Protein AF-A0A5C8TQB3-F1 (afdb_monomer)

Radius of gyration: 16.44 Å; Cα contacts (8 Å, |Δi|>4): 108; chains: 1; bounding box: 39×35×40 Å

Sequence (129 aa):
MANVIEVQRDGRALHAIPRPARHQFRRRVAEARFGCDETRAAFAAVGVDDVLRHTLDLFDLVAAGLASLDEEDRAAAELTLFGQPLPIGPAALIQEVLARGRADNLDDRQMAGGIQVVLESHGYLPRAA

Mean predicted aligned error: 10.72 Å

Solvent-accessible surface area (backbone atoms only — not comparable to full-atom values): 7442 Å² total; per-residue (Å²): 137,88,81,81,77,80,72,82,79,71,55,53,67,63,72,71,50,58,69,68,33,45,53,38,33,54,49,41,48,51,41,32,65,76,64,37,61,72,47,40,49,51,36,41,74,28,74,42,82,72,68,84,54,58,70,47,62,48,47,53,47,42,54,57,26,44,72,70,44,56,75,67,63,27,47,54,44,27,35,70,44,24,71,39,76,68,70,82,47,71,67,47,48,39,50,51,43,50,55,50,28,57,76,70,69,52,52,74,68,57,39,52,51,49,34,49,53,53,32,30,76,71,68,77,35,82,73,86,127

Foldseek 3Di:
DDDPPPPPLVLCVLVVWDPQLSVQLVVLLVCVVVPPPLSCVLLVLLVHNDSVDDSSVSVSSSLNSLVPDDPVSSQVSSCSNRVGDTCPDLVSQLVVLVVVCVVVVHDPVVSVVSSVVSCCVVVVDPDDD

pLDDT: mean 81.09, std 15.85, range [25.61, 95.88]

Secondary structure (DSSP, 8-state):
----------S-HHHHS-HHHHHHHHHHHHHHHTT-HHHHHHHHHTT---TTS-HHHHHHHHHHHHTTS-HHHHHHHHHHHHSS----SHHHHHHHHHHHHHHTT--HHHHHHHHHHHHHHTTSSPPP-

Structure (mmCIF, N/CA/C/O backbone):
data_AF-A0A5C8TQB3-F1
#
_entry.id   AF-A0A5C8TQB3-F1
#
loop_
_atom_site.group_PDB
_atom_site.id
_atom_site.type_symbol
_atom_site.label_atom_id
_atom_site.label_alt_id
_atom_site.label_comp_id
_atom_site.label_asym_id
_atom_site.label_entity_id
_atom_site.label_seq_id
_atom_site.pdbx_PDB_ins_code
_atom_site.Cartn_x
_atom_site.Cartn_y
_atom_site.Cartn_z
_atom_site.occupancy
_atom_site.B_iso_or_equiv
_atom_site.auth_seq_id
_atom_site.auth_comp_id
_atom_site.auth_asym_id
_atom_site.auth_atom_id
_atom_site.pdbx_PDB_model_num
ATOM 1 N N . MET A 1 1 ? -15.973 -25.909 -0.063 1.00 39.34 1 MET A N 1
ATOM 2 C CA . MET A 1 1 ? -14.855 -25.850 0.905 1.00 39.34 1 MET A CA 1
ATOM 3 C C . MET A 1 1 ? -13.560 -25.748 0.115 1.00 39.34 1 MET A C 1
ATOM 5 O O . MET A 1 1 ? -13.475 -26.427 -0.896 1.00 39.34 1 MET A O 1
ATOM 9 N N . ALA A 1 2 ? -12.610 -24.944 0.606 1.00 33.41 2 ALA A N 1
ATOM 10 C CA . ALA A 1 2 ? -11.250 -24.710 0.093 1.00 33.41 2 ALA A CA 1
ATOM 11 C C . ALA A 1 2 ? -11.092 -23.703 -1.066 1.00 33.41 2 ALA A C 1
ATOM 13 O O . ALA A 1 2 ? -11.477 -23.969 -2.197 1.00 33.41 2 ALA A O 1
ATOM 14 N N . ASN A 1 3 ? -10.481 -22.550 -0.768 1.00 25.61 3 ASN A N 1
ATOM 15 C CA . ASN A 1 3 ? -9.074 -22.301 -1.107 1.00 25.61 3 ASN A CA 1
ATOM 16 C C . ASN A 1 3 ? -8.601 -21.078 -0.301 1.00 25.61 3 ASN A C 1
ATOM 18 O O . ASN A 1 3 ? -8.658 -19.941 -0.762 1.00 25.61 3 ASN A O 1
ATOM 22 N N . VAL A 1 4 ? -8.218 -21.296 0.960 1.00 32.91 4 VAL A N 1
ATOM 23 C CA . VAL A 1 4 ? -7.487 -20.266 1.704 1.00 32.91 4 VAL A CA 1
ATOM 24 C C . VAL A 1 4 ? -6.088 -20.303 1.118 1.00 32.91 4 VAL A C 1
ATOM 26 O O . VAL A 1 4 ? -5.323 -21.217 1.408 1.00 32.91 4 VAL A O 1
ATOM 29 N N . ILE A 1 5 ? -5.795 -19.364 0.220 1.00 35.06 5 ILE A N 1
ATOM 30 C CA . ILE A 1 5 ? -4.419 -19.055 -0.148 1.00 35.06 5 ILE A CA 1
ATOM 31 C C . ILE A 1 5 ? -3.758 -18.683 1.178 1.00 35.06 5 ILE A C 1
ATOM 33 O O . ILE A 1 5 ? -4.044 -17.624 1.739 1.00 35.06 5 ILE A O 1
ATOM 37 N N . GLU A 1 6 ? -2.960 -19.591 1.739 1.00 33.06 6 GLU A N 1
ATOM 38 C CA . GLU A 1 6 ? -2.028 -19.261 2.808 1.00 33.06 6 GLU A CA 1
ATOM 39 C C . GLU A 1 6 ? -1.027 -18.279 2.203 1.00 33.06 6 GLU A C 1
ATOM 41 O O . GLU A 1 6 ? 0.024 -18.650 1.688 1.00 33.06 6 GLU A O 1
ATOM 46 N N . VAL A 1 7 ? -1.409 -17.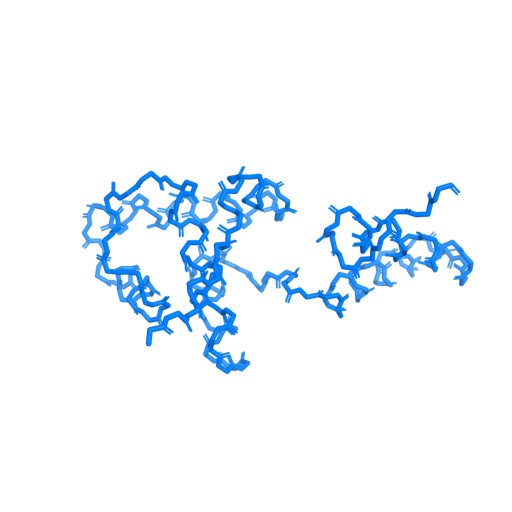000 2.191 1.00 44.06 7 VAL A N 1
ATOM 47 C CA . VAL A 1 7 ? -0.491 -15.895 1.958 1.00 44.06 7 VAL A CA 1
ATOM 48 C C . VAL A 1 7 ? 0.578 -16.069 3.024 1.00 44.06 7 VAL A C 1
ATOM 50 O O . VAL A 1 7 ? 0.281 -15.951 4.214 1.00 44.06 7 VAL A O 1
ATOM 53 N N . GLN A 1 8 ? 1.787 -16.441 2.609 1.00 41.09 8 GLN A N 1
ATOM 54 C CA . GLN A 1 8 ? 2.954 -16.520 3.478 1.00 41.09 8 GLN A CA 1
ATOM 55 C C . GLN A 1 8 ? 3.125 -15.157 4.162 1.00 41.09 8 GLN A C 1
ATOM 57 O O . GLN A 1 8 ? 3.645 -14.208 3.578 1.00 41.09 8 GLN A O 1
ATOM 62 N N . ARG A 1 9 ? 2.624 -15.052 5.398 1.00 47.38 9 ARG A N 1
ATOM 63 C CA . ARG A 1 9 ? 2.737 -13.882 6.275 1.00 47.38 9 ARG A CA 1
ATOM 64 C C . ARG A 1 9 ? 4.138 -13.838 6.854 1.00 47.38 9 ARG A C 1
ATOM 66 O O . ARG A 1 9 ? 4.359 -14.188 8.009 1.00 47.38 9 ARG A O 1
ATOM 73 N N . ASP A 1 10 ? 5.111 -13.512 6.017 1.00 52.66 10 ASP A N 1
ATOM 74 C CA . ASP A 1 10 ? 6.513 -13.574 6.427 1.00 52.66 10 ASP A CA 1
ATOM 75 C C . ASP A 1 10 ? 6.973 -12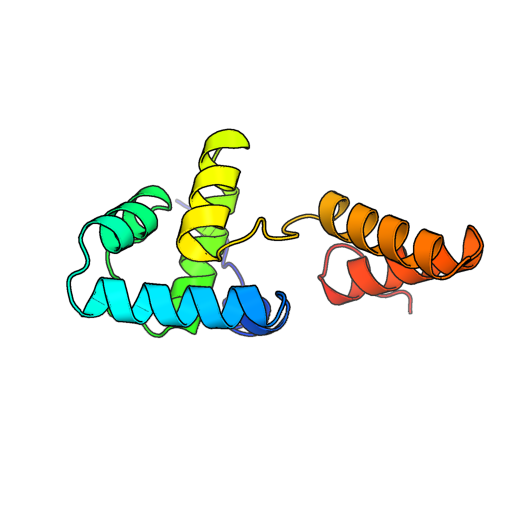.280 7.120 1.00 52.66 10 ASP A C 1
ATOM 77 O O . ASP A 1 10 ? 8.119 -12.190 7.560 1.00 52.66 10 ASP A O 1
ATOM 81 N N . GLY A 1 11 ? 6.129 -11.234 7.192 1.00 50.91 11 GLY A N 1
ATOM 82 C CA . GLY A 1 11 ? 6.432 -9.934 7.817 1.00 50.91 11 GLY A CA 1
ATOM 83 C C . GL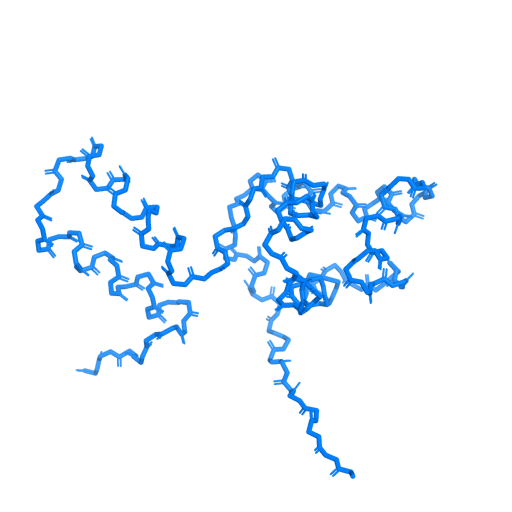Y A 1 11 ? 7.613 -9.162 7.194 1.00 50.91 11 GLY A C 1
ATOM 84 O O . GLY A 1 11 ? 7.835 -7.986 7.488 1.00 50.91 11 GLY A O 1
ATOM 85 N N . ARG A 1 12 ? 8.373 -9.798 6.295 1.00 62.56 12 ARG A N 1
ATOM 86 C CA . ARG A 1 12 ? 9.516 -9.249 5.557 1.00 62.56 12 ARG A CA 1
ATOM 87 C C . ARG A 1 12 ? 9.083 -8.350 4.408 1.00 62.56 12 ARG A C 1
ATOM 89 O O . ARG A 1 12 ? 9.856 -7.480 4.019 1.00 62.56 12 ARG A O 1
ATOM 96 N N . ALA A 1 13 ? 7.860 -8.503 3.905 1.00 70.94 13 ALA A N 1
ATOM 97 C CA . ALA A 1 13 ? 7.357 -7.719 2.782 1.00 70.94 13 ALA A CA 1
ATOM 98 C C . ALA A 1 13 ? 7.266 -6.219 3.120 1.00 70.94 13 ALA A C 1
ATOM 100 O O . ALA A 1 13 ? 7.659 -5.382 2.307 1.00 70.94 13 ALA A O 1
ATOM 101 N N . LEU A 1 14 ? 6.922 -5.863 4.368 1.00 76.56 14 LEU A N 1
ATOM 102 C CA . LEU A 1 14 ? 7.006 -4.469 4.819 1.00 76.56 14 LEU A CA 1
ATOM 103 C C . LEU A 1 14 ? 8.441 -3.941 4.737 1.00 76.56 14 LEU A C 1
ATOM 105 O O . LEU A 1 14 ? 8.643 -2.756 4.520 1.00 76.56 14 LEU A O 1
ATOM 109 N N . HIS A 1 15 ? 9.461 -4.779 4.918 1.00 77.31 15 HIS A N 1
ATOM 110 C CA . HIS A 1 15 ? 10.855 -4.355 4.814 1.00 77.31 15 HIS A CA 1
ATOM 111 C C . HIS A 1 15 ? 11.352 -4.235 3.369 1.00 77.31 15 HIS A C 1
ATOM 113 O O . HIS A 1 15 ? 12.361 -3.559 3.169 1.00 77.31 15 HIS A O 1
ATOM 119 N N . ALA A 1 16 ? 10.643 -4.807 2.394 1.00 72.69 16 ALA A N 1
ATOM 120 C CA . ALA A 1 16 ? 10.980 -4.718 0.976 1.00 72.69 16 ALA A CA 1
ATOM 121 C C . ALA A 1 16 ? 10.564 -3.379 0.339 1.00 72.69 16 ALA A C 1
ATOM 123 O O . ALA A 1 16 ? 11.191 -2.944 -0.620 1.00 72.69 16 ALA A O 1
ATOM 124 N N . ILE A 1 17 ? 9.561 -2.682 0.889 1.00 78.06 17 ILE A N 1
ATOM 125 C CA . ILE A 1 17 ? 9.116 -1.393 0.333 1.00 78.06 17 ILE A CA 1
ATOM 126 C C . ILE A 1 17 ? 10.041 -0.224 0.746 1.00 78.06 17 ILE A C 1
ATOM 128 O O . ILE A 1 17 ? 10.728 -0.296 1.781 1.00 78.06 17 ILE A O 1
ATOM 132 N N . PRO A 1 18 ? 10.029 0.902 0.000 1.00 79.81 18 PRO A N 1
ATOM 133 C CA . PRO A 1 18 ? 10.863 2.064 0.297 1.00 79.81 18 PRO A CA 1
ATOM 134 C C . PRO A 1 18 ? 10.700 2.590 1.729 1.00 79.81 18 PRO A C 1
ATOM 136 O O . PRO A 1 18 ? 9.607 2.635 2.296 1.00 79.81 18 PRO A O 1
ATOM 139 N N . ARG A 1 19 ? 11.804 3.055 2.331 1.00 80.62 19 ARG A N 1
ATOM 140 C CA . ARG A 1 19 ? 11.811 3.567 3.715 1.00 80.62 19 ARG A CA 1
ATOM 141 C C . ARG A 1 19 ? 10.761 4.664 3.983 1.00 80.62 19 ARG A C 1
ATOM 143 O O . ARG A 1 19 ? 10.153 4.573 5.053 1.00 80.62 19 ARG A O 1
ATOM 150 N N . PRO A 1 20 ? 10.523 5.643 3.084 1.00 82.81 20 PRO A N 1
ATOM 151 C CA . PRO A 1 20 ? 9.464 6.638 3.268 1.00 82.81 20 PRO A CA 1
ATOM 152 C C . PRO A 1 20 ? 8.078 5.999 3.408 1.00 82.81 20 PRO A C 1
ATOM 154 O O . PRO A 1 20 ? 7.383 6.286 4.382 1.00 82.81 20 PRO A O 1
ATOM 157 N N . ALA A 1 21 ? 7.739 5.043 2.536 1.00 86.88 21 ALA A N 1
ATOM 158 C CA . ALA A 1 21 ? 6.478 4.306 2.593 1.00 86.88 21 ALA A CA 1
ATOM 159 C C . ALA A 1 21 ? 6.312 3.516 3.897 1.00 86.88 21 ALA A C 1
ATOM 161 O O . ALA A 1 21 ? 5.256 3.562 4.523 1.00 86.88 21 ALA A O 1
ATOM 162 N N . ARG A 1 22 ? 7.374 2.855 4.381 1.00 89.06 22 ARG A N 1
ATOM 163 C CA . ARG A 1 22 ? 7.341 2.145 5.678 1.00 89.06 22 ARG A CA 1
ATOM 164 C C . ARG A 1 22 ? 7.045 3.080 6.843 1.00 89.06 22 ARG A C 1
ATOM 166 O O . ARG A 1 22 ? 6.288 2.731 7.746 1.00 89.06 22 ARG A O 1
ATOM 173 N N . HIS A 1 23 ? 7.699 4.240 6.861 1.00 91.75 23 HIS A N 1
ATOM 174 C CA . HIS A 1 23 ? 7.508 5.226 7.919 1.00 91.75 23 HIS A CA 1
ATOM 175 C C . HIS A 1 23 ? 6.085 5.785 7.888 1.00 91.75 23 HIS A C 1
ATOM 177 O O . HIS A 1 23 ? 5.432 5.859 8.928 1.00 91.75 23 HIS A O 1
ATOM 183 N N . GLN A 1 24 ? 5.597 6.115 6.694 1.00 94.44 24 GLN A N 1
ATOM 184 C CA . GLN A 1 24 ? 4.244 6.609 6.494 1.00 94.44 24 GLN A CA 1
ATOM 185 C C . GLN A 1 24 ? 3.200 5.580 6.935 1.00 94.44 24 GLN A C 1
ATOM 187 O O . GLN A 1 24 ? 2.339 5.914 7.744 1.00 94.44 24 GLN A O 1
ATOM 192 N N . PHE A 1 25 ? 3.346 4.320 6.522 1.00 94.12 25 PHE A N 1
ATOM 193 C CA . PHE A 1 25 ? 2.459 3.236 6.940 1.00 94.12 25 PHE A CA 1
ATOM 194 C C . PHE A 1 25 ? 2.407 3.090 8.464 1.00 94.12 25 PHE A C 1
ATOM 196 O O . PHE A 1 25 ? 1.334 3.057 9.060 1.00 94.12 25 PHE A O 1
ATOM 203 N N . ARG A 1 26 ? 3.568 3.085 9.135 1.00 94.56 26 ARG A N 1
ATOM 204 C CA . ARG A 1 26 ? 3.636 3.026 10.607 1.00 94.56 26 ARG A CA 1
ATOM 205 C C . ARG A 1 26 ? 2.943 4.215 11.271 1.00 94.56 26 ARG A C 1
ATOM 207 O O . ARG A 1 26 ? 2.293 4.031 12.299 1.00 94.56 26 ARG A O 1
ATOM 214 N N . ARG A 1 27 ? 3.066 5.411 10.688 1.00 95.88 27 ARG A N 1
ATOM 215 C CA . ARG A 1 27 ? 2.373 6.612 11.167 1.00 95.88 27 ARG A CA 1
ATOM 216 C C . ARG A 1 27 ? 0.858 6.471 11.017 1.00 95.88 27 ARG A C 1
ATOM 218 O O . ARG A 1 27 ? 0.151 6.692 11.993 1.00 95.88 27 ARG A O 1
ATOM 225 N N . ARG A 1 28 ? 0.375 6.011 9.858 1.00 95.44 28 ARG A N 1
ATOM 226 C CA . ARG A 1 28 ? -1.054 5.754 9.612 1.00 95.44 28 ARG A CA 1
ATOM 227 C C . ARG A 1 28 ? -1.625 4.693 10.551 1.00 95.44 28 ARG A C 1
ATOM 229 O O . ARG A 1 28 ? -2.699 4.881 11.108 1.00 95.44 28 ARG A O 1
ATOM 236 N N . VAL A 1 29 ? -0.889 3.617 10.824 1.00 95.06 29 VAL A N 1
ATOM 237 C CA . VAL A 1 29 ? -1.298 2.624 11.834 1.00 95.06 29 VAL A CA 1
ATOM 238 C C . VAL A 1 29 ? -1.471 3.275 13.212 1.00 95.06 29 VAL A C 1
ATOM 240 O O . VAL A 1 29 ? -2.459 3.011 13.895 1.00 95.06 29 VAL A O 1
ATOM 243 N N . ALA A 1 30 ? -0.542 4.141 13.631 1.00 94.94 30 ALA A N 1
ATOM 244 C CA . ALA A 1 30 ? -0.680 4.867 14.892 1.00 94.94 30 ALA A CA 1
ATOM 245 C C . ALA A 1 30 ? -1.909 5.795 14.877 1.00 94.94 30 ALA A C 1
ATOM 247 O O . ALA A 1 30 ? -2.733 5.718 15.784 1.00 94.94 30 ALA A O 1
ATOM 248 N N . GLU A 1 31 ? -2.075 6.609 13.832 1.00 94.56 31 GLU A N 1
ATOM 249 C CA . GLU A 1 31 ? -3.219 7.517 13.657 1.00 94.56 31 GLU A CA 1
ATOM 250 C C . GLU A 1 31 ? -4.563 6.768 13.710 1.00 94.56 31 GLU A C 1
ATOM 252 O O . GLU A 1 31 ? -5.468 7.175 14.439 1.00 94.56 31 GLU A O 1
ATOM 257 N N . ALA A 1 32 ? -4.687 5.628 13.021 1.00 93.25 32 ALA A N 1
ATOM 258 C CA . ALA A 1 32 ? -5.891 4.799 13.056 1.00 93.25 32 ALA A CA 1
ATOM 259 C C . ALA A 1 32 ? -6.188 4.273 14.469 1.00 93.25 32 ALA A C 1
ATOM 261 O O . ALA A 1 32 ? -7.328 4.335 14.940 1.00 93.25 32 ALA A O 1
ATOM 262 N N . ARG A 1 33 ? -5.167 3.800 15.192 1.00 94.31 33 ARG A N 1
ATOM 263 C CA . ARG A 1 33 ? -5.325 3.325 16.577 1.00 94.31 33 ARG A CA 1
ATOM 264 C C . ARG A 1 33 ? -5.751 4.442 17.526 1.00 94.31 33 ARG A C 1
ATOM 266 O O . ARG A 1 33 ? -6.609 4.206 18.370 1.00 94.31 33 ARG A O 1
ATOM 273 N N . PHE A 1 34 ? -5.229 5.653 17.335 1.00 93.06 34 PHE A N 1
ATOM 274 C CA . PHE A 1 34 ? -5.611 6.842 18.103 1.00 93.06 34 PHE A CA 1
ATOM 275 C C . PHE A 1 34 ? -6.922 7.502 17.642 1.00 93.06 34 PHE A C 1
ATOM 277 O O . PHE A 1 34 ? -7.301 8.530 18.194 1.00 93.06 34 PHE A O 1
ATOM 284 N N . GLY A 1 35 ? -7.647 6.900 16.693 1.00 88.31 35 GLY A N 1
ATOM 285 C CA . GLY A 1 35 ? -9.007 7.320 16.342 1.00 88.31 35 GLY A CA 1
ATOM 286 C C . GLY A 1 35 ? -9.100 8.342 15.211 1.00 88.31 35 GLY A C 1
ATOM 287 O O . GLY A 1 35 ? -10.098 9.042 15.124 1.00 88.31 35 GLY A O 1
ATOM 288 N N . CYS A 1 36 ? -8.095 8.450 14.339 1.00 92.69 36 CYS A N 1
ATOM 289 C CA . CYS A 1 36 ? -8.231 9.244 13.118 1.00 92.69 36 CYS A CA 1
ATOM 290 C C . CYS A 1 36 ? -9.194 8.554 12.134 1.00 92.69 36 CYS A C 1
ATOM 292 O O . CYS A 1 36 ? -8.837 7.538 11.531 1.00 92.69 36 CYS A O 1
ATOM 294 N N . ASP A 1 37 ? -10.392 9.119 11.965 1.00 90.56 37 ASP A N 1
ATOM 295 C CA . ASP A 1 37 ? -11.466 8.547 11.139 1.00 90.56 37 ASP A CA 1
ATOM 296 C C . ASP A 1 37 ? -11.074 8.392 9.668 1.00 90.56 37 ASP A C 1
ATOM 298 O O . ASP A 1 37 ? -11.312 7.343 9.076 1.00 90.56 37 ASP A O 1
ATOM 302 N N . GLU A 1 38 ? -10.395 9.388 9.095 1.00 88.94 38 GLU A N 1
ATOM 303 C CA . GLU A 1 38 ? -9.905 9.338 7.711 1.00 88.94 38 GLU A CA 1
ATOM 304 C C . GLU A 1 38 ? -8.950 8.156 7.501 1.00 88.94 38 GLU A C 1
ATOM 306 O O . GLU A 1 38 ? -9.048 7.409 6.528 1.00 88.94 38 GLU A O 1
ATOM 311 N N . THR A 1 39 ? -8.055 7.924 8.464 1.00 90.81 39 THR A N 1
ATOM 312 C CA . THR A 1 39 ? -7.097 6.822 8.361 1.00 90.81 39 THR A CA 1
ATOM 313 C C . THR A 1 39 ? -7.780 5.472 8.568 1.00 90.81 39 THR A C 1
ATOM 315 O O . THR A 1 39 ? -7.447 4.510 7.880 1.00 90.81 39 THR A O 1
ATOM 318 N N 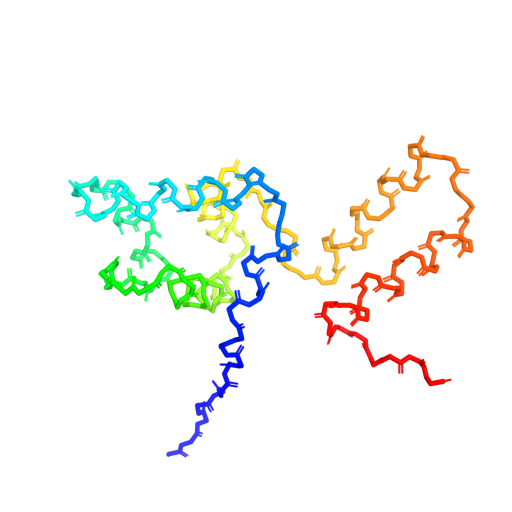. ARG A 1 40 ? -8.766 5.383 9.470 1.00 92.19 40 ARG A N 1
ATOM 319 C CA . ARG A 1 40 ? -9.581 4.168 9.644 1.00 92.19 40 ARG A CA 1
ATOM 320 C C . ARG A 1 40 ? -10.378 3.834 8.387 1.00 92.19 40 ARG A C 1
ATOM 322 O O . ARG A 1 40 ? -10.401 2.671 7.998 1.00 92.19 40 ARG A O 1
ATOM 329 N N . ALA A 1 41 ? -10.962 4.835 7.733 1.00 91.56 41 ALA A N 1
ATOM 330 C CA . ALA A 1 41 ? -11.665 4.655 6.468 1.00 91.56 41 ALA A CA 1
ATOM 331 C C . ALA A 1 41 ? -10.732 4.106 5.376 1.00 91.56 41 ALA A C 1
ATOM 333 O O . ALA A 1 41 ? -11.121 3.204 4.643 1.00 91.56 41 ALA A O 1
ATOM 334 N N . ALA A 1 42 ? -9.480 4.570 5.321 1.00 90.56 42 ALA A N 1
ATOM 335 C CA . ALA A 1 42 ? -8.491 4.055 4.374 1.00 90.56 42 ALA A CA 1
ATOM 336 C C . ALA A 1 42 ? -8.122 2.579 4.620 1.00 90.56 42 ALA A C 1
ATOM 338 O O . ALA A 1 42 ? -7.956 1.825 3.666 1.00 90.56 42 ALA A O 1
ATOM 339 N N . PHE A 1 43 ? -8.016 2.145 5.882 1.00 94.12 43 PHE A N 1
ATOM 340 C CA . PHE A 1 43 ? -7.826 0.724 6.207 1.00 94.12 43 PHE A CA 1
ATOM 341 C C . PHE A 1 43 ? -9.071 -0.112 5.867 1.00 94.12 43 PHE A C 1
ATOM 343 O O . PHE A 1 43 ? -8.942 -1.188 5.285 1.00 94.12 43 PHE A O 1
ATOM 350 N N . ALA A 1 44 ? -10.271 0.397 6.148 1.00 93.62 44 ALA A N 1
ATOM 351 C CA . ALA A 1 44 ? -11.520 -0.279 5.801 1.00 93.62 44 ALA A CA 1
ATOM 352 C C . ALA A 1 44 ? -11.706 -0.423 4.278 1.00 93.62 44 ALA A C 1
ATOM 354 O O . ALA A 1 44 ? -12.164 -1.464 3.814 1.00 93.62 44 ALA A O 1
ATOM 355 N N . ALA A 1 45 ? -11.282 0.571 3.488 1.00 91.06 45 ALA A N 1
ATOM 356 C CA . ALA A 1 45 ? -11.334 0.528 2.023 1.00 91.06 45 ALA A CA 1
ATOM 357 C C . ALA A 1 45 ? -10.514 -0.629 1.421 1.00 91.06 45 ALA A C 1
ATOM 359 O O . ALA A 1 45 ? -10.864 -1.152 0.369 1.00 91.06 45 ALA A O 1
ATOM 360 N N . VAL A 1 46 ? -9.460 -1.075 2.114 1.00 90.56 46 VAL A N 1
ATOM 361 C CA . VAL A 1 46 ? -8.662 -2.257 1.742 1.00 90.56 46 VAL A CA 1
ATOM 362 C C . VAL A 1 46 ? -9.066 -3.516 2.527 1.00 90.56 46 VAL A C 1
ATOM 364 O O . VAL A 1 46 ? -8.311 -4.483 2.580 1.00 90.56 46 VAL A O 1
ATOM 367 N N . GLY A 1 47 ? -10.244 -3.522 3.160 1.00 90.88 47 GLY A N 1
ATOM 368 C CA . GLY A 1 47 ? -10.791 -4.679 3.879 1.00 90.88 47 GLY A CA 1
ATOM 369 C C . GLY A 1 47 ? -10.146 -4.961 5.240 1.00 90.88 47 GLY A C 1
ATOM 370 O O . GLY A 1 47 ? -10.163 -6.102 5.705 1.00 90.88 47 GLY A O 1
ATOM 371 N N . VAL A 1 48 ? -9.543 -3.953 5.879 1.00 92.38 48 VAL A N 1
ATOM 372 C CA . VAL A 1 48 ? -8.899 -4.073 7.195 1.00 92.38 48 VAL A CA 1
ATOM 373 C C . VAL A 1 48 ? -9.673 -3.277 8.244 1.00 92.38 48 VAL A C 1
ATOM 375 O O . VAL A 1 48 ? -9.429 -2.093 8.456 1.00 92.38 48 VAL A O 1
ATOM 378 N N . ASP A 1 49 ? -10.572 -3.953 8.956 1.00 89.56 49 ASP A N 1
ATOM 379 C CA . ASP A 1 49 ? -11.396 -3.321 10.001 1.00 89.56 49 ASP A CA 1
ATOM 380 C C . ASP A 1 49 ? -10.711 -3.299 11.380 1.00 89.56 49 ASP A C 1
ATOM 382 O O . ASP A 1 49 ? -10.938 -2.413 12.207 1.00 89.56 49 ASP A O 1
ATOM 386 N N . ASP A 1 50 ? -9.844 -4.279 11.643 1.00 90.31 50 ASP A N 1
ATOM 387 C CA . ASP A 1 50 ? -9.168 -4.461 12.929 1.00 90.31 50 ASP A CA 1
ATOM 388 C C . ASP A 1 50 ? -7.731 -3.921 12.899 1.00 90.31 50 ASP A C 1
ATOM 390 O O . ASP A 1 50 ? -6.761 -4.651 12.680 1.00 90.31 50 ASP A O 1
ATOM 394 N N . VAL A 1 51 ? -7.593 -2.620 13.166 1.00 90.00 51 VAL A N 1
ATOM 395 C CA . VAL A 1 51 ? -6.303 -1.900 13.202 1.00 90.00 51 VAL A CA 1
ATOM 396 C C . VAL A 1 51 ? -5.485 -2.130 14.486 1.00 90.00 51 VAL A C 1
ATOM 398 O O . VAL A 1 51 ? -4.394 -1.568 14.649 1.00 90.00 51 VAL A O 1
ATOM 401 N N . LEU A 1 52 ? -5.982 -2.945 15.425 1.00 92.38 52 LEU A N 1
ATOM 402 C CA . LEU A 1 52 ? -5.289 -3.244 16.686 1.00 92.38 52 LEU A CA 1
ATOM 403 C C . LEU A 1 52 ? -4.259 -4.374 16.552 1.00 92.38 52 LEU A C 1
ATOM 405 O O . LEU A 1 52 ? -3.434 -4.561 17.448 1.00 92.38 52 LEU A O 1
ATOM 409 N N . ARG A 1 53 ? -4.252 -5.085 15.422 1.00 88.94 53 ARG A N 1
ATOM 410 C CA . ARG A 1 53 ? -3.287 -6.152 15.120 1.00 88.94 53 ARG A CA 1
ATOM 411 C C . ARG A 1 53 ? -1.853 -5.651 15.057 1.00 88.94 53 ARG A C 1
ATOM 413 O O . ARG A 1 53 ? -1.601 -4.457 14.889 1.00 88.94 53 ARG A O 1
ATOM 420 N N . HIS A 1 54 ? -0.895 -6.572 15.154 1.00 89.19 54 HIS A N 1
ATOM 421 C CA . HIS A 1 54 ? 0.517 -6.243 15.000 1.00 89.19 54 HIS A CA 1
ATOM 422 C C . HIS A 1 54 ? 0.787 -5.616 13.621 1.00 89.19 54 HIS A C 1
ATOM 424 O O . HIS A 1 54 ? 0.175 -5.976 12.621 1.00 89.19 54 HIS A O 1
ATOM 430 N N . THR A 1 55 ? 1.714 -4.656 13.554 1.00 89.06 55 THR A N 1
ATOM 431 C CA . THR A 1 55 ? 1.924 -3.833 12.349 1.00 89.06 55 THR A CA 1
ATOM 432 C C . THR A 1 55 ? 2.335 -4.646 11.120 1.00 89.06 55 THR A C 1
ATOM 434 O O . THR A 1 55 ? 1.995 -4.264 10.005 1.00 89.06 55 THR A O 1
ATOM 437 N N . LEU A 1 56 ? 3.062 -5.751 11.308 1.00 85.75 56 LEU A N 1
ATOM 438 C CA . LEU A 1 56 ? 3.429 -6.638 10.199 1.00 85.75 56 LEU A CA 1
ATOM 439 C C . LEU A 1 56 ? 2.209 -7.396 9.661 1.00 85.75 56 LEU A C 1
ATOM 441 O O . LEU A 1 56 ? 2.007 -7.416 8.454 1.00 85.75 56 LEU A O 1
ATOM 445 N N . ASP A 1 57 ? 1.343 -7.900 10.543 1.00 86.88 57 ASP A N 1
ATOM 446 C CA . ASP A 1 57 ? 0.105 -8.574 10.136 1.00 86.88 57 ASP A CA 1
ATOM 447 C C . ASP A 1 57 ? -0.840 -7.608 9.415 1.00 86.88 57 ASP A C 1
ATOM 449 O O . ASP A 1 57 ? -1.481 -7.974 8.435 1.00 86.88 57 ASP A O 1
ATOM 453 N N . LEU A 1 58 ? -0.908 -6.353 9.880 1.00 90.19 58 LEU A N 1
ATOM 454 C CA . LEU A 1 58 ? -1.659 -5.300 9.196 1.00 90.19 58 LEU A CA 1
ATOM 455 C C . LEU A 1 58 ? -1.117 -5.044 7.797 1.00 90.19 58 LEU A C 1
ATOM 457 O O . LEU A 1 58 ? -1.905 -4.875 6.875 1.00 90.19 58 LEU A O 1
ATOM 461 N N . PHE A 1 59 ? 0.206 -5.015 7.629 1.00 89.69 59 PHE A N 1
ATOM 462 C CA . PHE A 1 59 ? 0.796 -4.836 6.309 1.00 89.69 59 PHE A CA 1
ATOM 463 C C . PHE A 1 59 ? 0.403 -5.974 5.366 1.00 89.69 59 PHE A C 1
ATOM 465 O O . PHE A 1 59 ? -0.020 -5.702 4.248 1.00 89.69 59 PHE A O 1
ATOM 472 N N . ASP A 1 60 ? 0.479 -7.224 5.821 1.00 84.94 60 ASP A N 1
ATOM 473 C CA . ASP A 1 60 ? 0.130 -8.380 4.991 1.00 84.94 60 ASP A CA 1
ATOM 474 C C . ASP A 1 60 ? -1.362 -8.376 4.605 1.00 84.94 60 ASP A C 1
ATOM 476 O O . ASP A 1 60 ? -1.712 -8.694 3.469 1.00 84.94 60 ASP A O 1
ATOM 480 N N . LEU A 1 61 ? -2.249 -7.959 5.519 1.00 89.06 61 LEU A N 1
ATOM 481 C CA . LEU A 1 61 ? -3.678 -7.798 5.229 1.00 89.06 61 LEU A CA 1
ATOM 482 C C . LEU A 1 61 ? -3.943 -6.663 4.236 1.00 89.06 61 LEU A C 1
ATOM 484 O O . LEU A 1 61 ? -4.700 -6.852 3.288 1.00 89.06 61 LEU A O 1
ATOM 488 N N . VAL A 1 62 ? -3.294 -5.510 4.417 1.00 90.31 62 VAL A N 1
ATOM 489 C CA . VAL A 1 62 ? -3.395 -4.381 3.482 1.00 90.31 62 VAL A CA 1
ATOM 490 C C . VAL A 1 62 ? -2.880 -4.781 2.104 1.00 90.31 62 VAL A C 1
ATOM 492 O O . VAL A 1 62 ? -3.533 -4.489 1.112 1.00 90.31 62 VAL A O 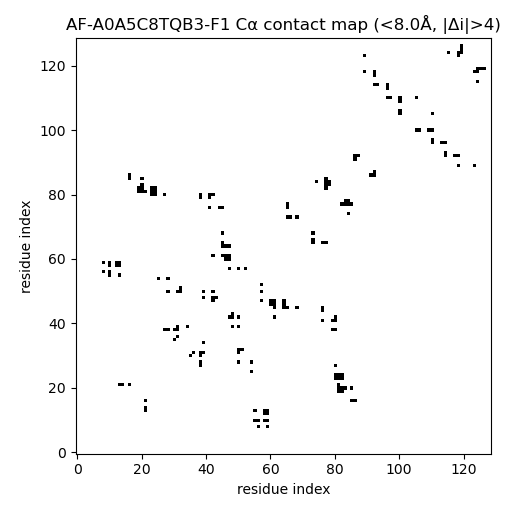1
ATOM 495 N N . ALA A 1 63 ? -1.751 -5.485 2.021 1.00 86.56 63 ALA A N 1
ATOM 496 C CA . ALA A 1 63 ? -1.205 -5.956 0.752 1.00 86.56 63 ALA A CA 1
ATOM 497 C C . ALA A 1 63 ? -2.174 -6.910 0.030 1.00 86.56 63 ALA A C 1
ATOM 499 O O . ALA A 1 63 ? -2.366 -6.787 -1.179 1.00 86.56 63 ALA A O 1
ATOM 500 N N . ALA A 1 64 ? -2.826 -7.818 0.765 1.00 84.81 64 ALA A N 1
ATOM 501 C CA . ALA A 1 64 ? -3.854 -8.697 0.209 1.00 84.81 64 ALA A CA 1
ATOM 502 C C . ALA A 1 64 ? -5.105 -7.925 -0.255 1.00 84.81 64 ALA A C 1
ATOM 504 O O . ALA A 1 64 ? -5.648 -8.215 -1.322 1.00 84.81 64 ALA A O 1
ATOM 505 N N . GLY A 1 65 ? -5.531 -6.921 0.517 1.00 85.44 65 GLY A N 1
ATOM 506 C CA . GLY A 1 65 ? -6.634 -6.030 0.162 1.00 85.44 65 GLY A CA 1
ATOM 507 C C . GLY A 1 65 ? -6.356 -5.237 -1.112 1.00 85.44 65 GLY A C 1
ATOM 508 O O . GLY A 1 65 ? -7.141 -5.291 -2.054 1.00 85.44 65 GLY A O 1
ATOM 509 N N . LEU A 1 66 ? -5.189 -4.590 -1.189 1.00 86.19 66 LEU A N 1
ATOM 510 C CA . LEU A 1 66 ? -4.738 -3.840 -2.366 1.00 86.19 66 LEU A CA 1
ATOM 511 C C . LEU A 1 66 ? -4.692 -4.702 -3.633 1.00 86.19 66 LEU A C 1
ATOM 513 O O . LEU A 1 66 ? -5.012 -4.214 -4.710 1.00 86.19 66 LEU A O 1
ATOM 517 N N . ALA A 1 67 ? -4.317 -5.980 -3.523 1.00 83.69 67 ALA A N 1
ATOM 518 C CA . ALA A 1 67 ? -4.276 -6.895 -4.665 1.00 83.69 67 ALA A CA 1
ATOM 519 C C . ALA A 1 67 ? -5.665 -7.230 -5.244 1.00 83.69 67 ALA A C 1
ATOM 521 O O . ALA A 1 67 ? -5.742 -7.753 -6.355 1.00 83.69 67 ALA A O 1
ATOM 522 N N . SER A 1 68 ? -6.738 -6.953 -4.498 1.00 83.06 68 SER A N 1
ATOM 523 C CA . SER A 1 68 ? -8.125 -7.224 -4.897 1.00 83.06 68 SER A CA 1
ATOM 524 C C . SER A 1 68 ? -8.862 -5.984 -5.416 1.00 83.06 68 SER A C 1
ATOM 526 O O . SER A 1 68 ? -9.982 -6.116 -5.906 1.00 83.06 68 SER A O 1
ATOM 528 N N . LEU A 1 69 ? -8.260 -4.798 -5.286 1.00 82.50 69 LEU A N 1
ATOM 529 C CA . LEU A 1 69 ? -8.810 -3.540 -5.785 1.00 82.50 69 LEU A CA 1
ATOM 530 C C . LEU A 1 69 ? -8.499 -3.353 -7.272 1.00 82.50 69 LEU A C 1
ATOM 532 O O . LEU A 1 69 ? -7.524 -3.903 -7.794 1.00 82.50 69 LEU A O 1
ATOM 536 N N . ASP A 1 70 ? -9.319 -2.547 -7.944 1.00 87.31 70 ASP A N 1
ATOM 537 C CA . ASP A 1 70 ? -8.965 -2.037 -9.264 1.00 87.31 70 ASP A CA 1
ATOM 538 C C . ASP A 1 70 ? -7.800 -1.032 -9.185 1.00 87.31 70 ASP A C 1
ATOM 540 O O . ASP A 1 70 ? -7.339 -0.655 -8.107 1.00 87.31 70 ASP A O 1
ATOM 544 N N . GLU A 1 71 ? -7.259 -0.647 -10.341 1.00 80.62 71 GLU A N 1
ATOM 545 C CA . GLU A 1 71 ? -6.046 0.173 -10.412 1.00 80.62 71 GLU A CA 1
ATOM 546 C C . GLU A 1 71 ? -6.226 1.571 -9.793 1.00 80.62 71 GLU A C 1
ATOM 548 O O . GLU A 1 71 ? -5.300 2.074 -9.152 1.00 80.62 71 GLU A O 1
ATOM 553 N N . GLU A 1 72 ? -7.405 2.179 -9.943 1.00 85.19 72 GLU A N 1
ATOM 554 C CA . GLU A 1 72 ? -7.689 3.531 -9.452 1.00 85.19 72 GLU A CA 1
ATOM 555 C C . GLU A 1 72 ? -7.846 3.539 -7.927 1.00 85.19 72 GLU A C 1
ATOM 557 O O . GLU A 1 72 ? -7.146 4.287 -7.232 1.00 85.19 72 GLU A O 1
ATOM 562 N N . ASP A 1 73 ? -8.679 2.642 -7.395 1.00 86.69 73 ASP A N 1
ATOM 563 C CA . ASP A 1 73 ? -8.908 2.503 -5.956 1.00 86.69 73 ASP A CA 1
ATOM 564 C C . ASP A 1 73 ? -7.630 2.079 -5.234 1.00 86.69 73 ASP A C 1
ATOM 566 O O . ASP A 1 73 ? -7.296 2.577 -4.151 1.00 86.69 73 ASP A O 1
ATOM 570 N N . ARG A 1 74 ? -6.854 1.193 -5.863 1.00 86.19 74 ARG A N 1
ATOM 571 C CA . ARG A 1 74 ? -5.554 0.783 -5.348 1.00 86.19 74 ARG A CA 1
ATOM 572 C C . ARG A 1 74 ? -4.583 1.954 -5.278 1.00 86.19 74 ARG A C 1
ATOM 574 O O . ARG A 1 74 ? -3.937 2.128 -4.245 1.00 86.19 74 ARG A O 1
ATOM 581 N N . ALA A 1 75 ? -4.470 2.757 -6.335 1.00 85.25 75 ALA A N 1
ATOM 582 C CA . ALA A 1 75 ? -3.577 3.912 -6.343 1.00 85.25 75 ALA A CA 1
ATOM 583 C C . ALA A 1 75 ? -3.959 4.925 -5.250 1.00 85.25 75 ALA A C 1
ATOM 585 O O . ALA A 1 75 ? -3.082 5.432 -4.542 1.00 85.25 75 ALA A O 1
ATOM 586 N N . ALA A 1 76 ? -5.258 5.174 -5.053 1.00 88.69 76 ALA A N 1
ATOM 587 C CA . ALA A 1 76 ? -5.764 6.050 -3.997 1.00 88.69 76 ALA A CA 1
ATOM 588 C C . ALA A 1 76 ? -5.458 5.510 -2.585 1.00 88.69 76 ALA A C 1
ATOM 590 O O . ALA A 1 76 ? -5.002 6.256 -1.703 1.00 88.69 76 ALA A O 1
ATOM 591 N N . ALA A 1 77 ? -5.646 4.205 -2.370 1.00 90.31 77 ALA A N 1
ATOM 592 C CA . ALA A 1 77 ? -5.328 3.539 -1.111 1.00 90.31 77 ALA A CA 1
ATOM 593 C C . ALA A 1 77 ? -3.816 3.544 -0.824 1.00 90.31 77 ALA A C 1
ATOM 595 O O . ALA A 1 77 ? -3.399 3.842 0.300 1.00 90.31 77 ALA A O 1
ATOM 596 N N . GLU A 1 78 ? -2.981 3.291 -1.836 1.00 90.62 78 GLU A N 1
ATOM 597 C CA . GLU A 1 78 ? -1.522 3.345 -1.718 1.00 90.62 78 GLU A CA 1
ATOM 598 C C . GLU A 1 78 ? -1.043 4.755 -1.337 1.00 90.62 78 GLU A C 1
ATOM 600 O O . GLU A 1 78 ? -0.267 4.917 -0.389 1.00 90.62 78 GLU A O 1
ATOM 605 N N . LEU A 1 79 ? -1.575 5.795 -1.986 1.00 90.50 79 LEU A N 1
ATOM 606 C CA . LEU A 1 79 ? -1.268 7.183 -1.635 1.00 90.50 79 LEU A CA 1
ATOM 6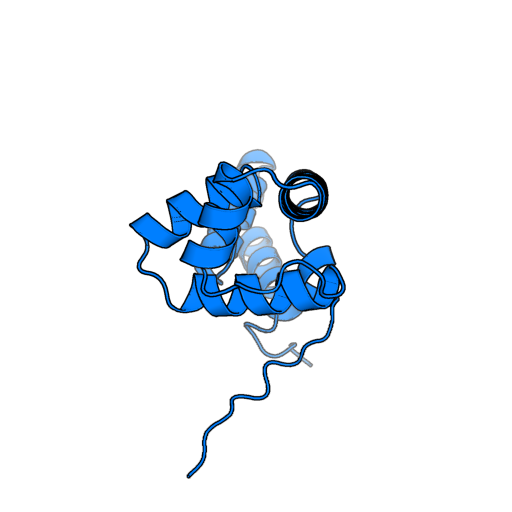07 C C . LEU A 1 79 ? -1.654 7.508 -0.187 1.00 90.50 79 LEU A C 1
ATOM 609 O O . LEU A 1 79 ? -0.882 8.135 0.540 1.00 90.50 79 LEU A O 1
ATOM 613 N N . THR A 1 80 ? -2.824 7.061 0.259 1.00 92.44 80 THR A N 1
ATOM 614 C CA . THR A 1 80 ? -3.328 7.383 1.600 1.00 92.44 80 THR A CA 1
ATOM 615 C C . THR A 1 80 ? -2.540 6.669 2.700 1.00 92.44 80 THR A C 1
ATOM 617 O O . THR A 1 80 ? -2.122 7.295 3.689 1.00 92.44 80 THR A O 1
ATOM 620 N N . LEU A 1 81 ? -2.306 5.365 2.522 1.00 92.56 81 LEU A N 1
ATOM 621 C CA . LEU A 1 81 ? -1.695 4.489 3.523 1.00 92.56 81 LEU A CA 1
ATOM 622 C C . LEU A 1 81 ? -0.163 4.560 3.520 1.00 92.56 81 LEU A C 1
ATOM 624 O O . LEU A 1 81 ? 0.457 4.499 4.584 1.00 92.56 81 LEU A O 1
ATOM 628 N N . PHE A 1 82 ? 0.455 4.736 2.352 1.00 91.31 82 PHE A N 1
ATOM 629 C CA . PHE A 1 82 ? 1.910 4.695 2.177 1.00 91.31 82 PHE A CA 1
ATOM 630 C C . PHE A 1 82 ? 2.511 6.033 1.739 1.00 91.31 82 PHE A C 1
ATOM 632 O O . PHE A 1 82 ? 3.730 6.189 1.786 1.00 91.31 82 PHE A O 1
ATOM 639 N N . GLY A 1 83 ? 1.692 7.027 1.379 1.00 89.94 83 GLY A N 1
ATOM 640 C CA . GLY A 1 83 ? 2.158 8.354 0.951 1.00 89.94 83 GLY A CA 1
ATOM 641 C C . GLY A 1 83 ? 2.736 8.380 -0.462 1.00 89.94 83 GLY A C 1
ATOM 642 O O . GLY A 1 83 ? 3.204 9.423 -0.909 1.00 89.94 83 GLY A O 1
ATOM 643 N N . GLN A 1 84 ? 2.745 7.236 -1.139 1.00 84.38 84 GLN A N 1
ATOM 644 C CA . GLN A 1 84 ? 3.261 7.047 -2.485 1.00 84.38 84 GLN A CA 1
ATOM 645 C C . GLN A 1 84 ? 2.696 5.739 -3.056 1.00 84.38 84 GLN A C 1
ATOM 647 O O . GLN A 1 84 ? 2.389 4.834 -2.273 1.00 84.38 84 GLN A O 1
ATOM 652 N N . PRO A 1 85 ? 2.633 5.601 -4.390 1.00 83.00 85 PRO A N 1
ATOM 653 C CA . PRO A 1 85 ? 2.402 4.313 -5.025 1.00 83.00 85 PRO A CA 1
ATOM 654 C C . PRO A 1 85 ? 3.452 3.303 -4.564 1.00 83.00 85 PRO A C 1
ATOM 656 O O . PRO A 1 85 ? 4.642 3.627 -4.433 1.00 83.00 85 PRO A O 1
ATOM 659 N N . LEU A 1 86 ? 3.019 2.079 -4.295 1.00 77.44 86 LEU A N 1
ATOM 660 C CA . LEU A 1 86 ? 3.929 0.993 -3.990 1.00 77.44 86 LEU A CA 1
ATOM 661 C C . LEU A 1 86 ? 4.311 0.278 -5.287 1.00 77.44 86 LEU A C 1
ATOM 663 O O . LEU A 1 86 ? 3.456 0.035 -6.139 1.00 77.44 86 LEU A O 1
ATOM 667 N N . PRO A 1 87 ? 5.577 -0.139 -5.440 1.00 65.56 87 PRO A N 1
ATOM 668 C CA . PRO A 1 87 ? 5.977 -0.987 -6.550 1.00 65.56 87 PRO A CA 1
ATOM 669 C C . PRO A 1 87 ? 5.490 -2.422 -6.300 1.00 65.56 87 PRO A C 1
ATOM 671 O O . PRO A 1 87 ? 6.274 -3.337 -6.063 1.00 65.56 87 PRO A O 1
ATOM 674 N N . ILE A 1 88 ? 4.174 -2.635 -6.282 1.00 61.03 88 ILE A N 1
ATOM 675 C CA . ILE A 1 88 ? 3.585 -3.962 -6.097 1.00 61.03 88 ILE A CA 1
ATOM 676 C C . ILE A 1 88 ? 3.266 -4.515 -7.485 1.00 61.03 88 ILE A C 1
ATOM 678 O O . ILE A 1 88 ? 2.206 -4.295 -8.071 1.00 61.03 88 ILE A O 1
ATOM 682 N N . GLY A 1 89 ? 4.248 -5.211 -8.037 1.00 56.75 89 GLY A N 1
ATOM 683 C CA . GLY A 1 89 ? 4.114 -5.965 -9.271 1.00 56.75 89 GLY A CA 1
ATOM 684 C C . GLY A 1 89 ? 5.406 -5.945 -10.074 1.00 56.75 89 GLY A C 1
ATOM 685 O O . GLY A 1 89 ? 6.174 -4.980 -9.993 1.00 56.75 89 GLY A O 1
ATOM 686 N N . PRO A 1 90 ? 5.650 -6.984 -10.886 1.00 58.12 90 PRO A N 1
ATOM 687 C CA . PRO A 1 90 ? 6.873 -7.086 -11.667 1.00 58.12 90 PRO A CA 1
ATOM 688 C C . PRO A 1 90 ? 7.045 -5.869 -12.583 1.00 58.12 90 PRO A C 1
ATOM 690 O O . PRO A 1 90 ? 8.148 -5.357 -12.711 1.00 58.12 90 PRO A O 1
ATOM 693 N N . ALA A 1 91 ? 5.953 -5.337 -13.143 1.00 67.38 91 ALA A N 1
ATOM 694 C CA . ALA A 1 91 ? 5.982 -4.162 -14.009 1.00 67.38 91 ALA A CA 1
ATOM 695 C C . ALA A 1 91 ? 6.495 -2.896 -13.301 1.00 67.38 91 ALA A C 1
ATOM 697 O O . ALA A 1 91 ? 7.336 -2.196 -13.856 1.00 67.38 91 ALA A O 1
ATOM 698 N N . ALA A 1 92 ? 6.040 -2.610 -12.078 1.00 66.00 92 ALA A N 1
ATOM 699 C CA . ALA A 1 92 ? 6.472 -1.421 -11.344 1.00 66.00 92 ALA A CA 1
ATOM 700 C C . ALA A 1 92 ? 7.952 -1.515 -10.936 1.00 66.00 92 ALA A C 1
ATOM 702 O O . ALA A 1 92 ? 8.701 -0.553 -11.094 1.00 66.00 92 ALA A O 1
ATOM 703 N N . LEU A 1 93 ? 8.389 -2.705 -10.511 1.00 72.81 93 LEU A N 1
ATOM 704 C CA . LEU A 1 93 ? 9.795 -2.992 -10.222 1.00 72.81 93 LEU A CA 1
ATOM 705 C C . LEU A 1 93 ? 10.671 -2.867 -11.477 1.00 72.81 93 LEU A C 1
ATOM 707 O O . LEU A 1 93 ? 11.744 -2.270 -11.428 1.00 72.81 93 LEU A O 1
ATOM 711 N N . ILE A 1 94 ? 10.196 -3.371 -12.619 1.00 80.50 94 ILE A N 1
ATOM 712 C CA . ILE A 1 94 ? 10.864 -3.205 -13.914 1.00 80.50 94 ILE A CA 1
ATOM 713 C C . ILE A 1 94 ? 11.005 -1.718 -14.252 1.00 80.50 94 ILE A C 1
ATOM 715 O O . ILE A 1 94 ? 12.098 -1.283 -14.604 1.00 80.50 94 ILE A O 1
ATOM 719 N N . GLN A 1 95 ? 9.938 -0.925 -14.126 1.00 79.94 95 GLN A N 1
ATOM 720 C CA . GLN A 1 95 ? 9.981 0.507 -14.440 1.00 79.94 95 GLN A CA 1
ATOM 721 C C . GLN A 1 95 ? 10.941 1.277 -13.528 1.00 79.94 95 GLN A C 1
ATOM 723 O O . GLN A 1 95 ? 11.659 2.150 -14.012 1.00 79.94 95 GLN A O 1
ATOM 728 N N . GLU A 1 96 ? 11.014 0.936 -12.240 1.00 80.56 96 GLU A N 1
ATOM 729 C CA . GLU A 1 96 ? 11.982 1.532 -11.315 1.00 80.56 96 GLU A CA 1
ATOM 730 C C . GLU A 1 96 ? 13.426 1.211 -11.725 1.00 80.56 96 GLU A C 1
ATOM 732 O O . GLU A 1 96 ? 14.256 2.120 -11.818 1.00 80.56 96 GLU A O 1
ATOM 737 N N . VAL A 1 97 ? 13.720 -0.055 -12.045 1.00 86.62 97 VAL A N 1
ATOM 738 C CA . VAL A 1 97 ? 15.053 -0.466 -12.513 1.00 86.62 97 VAL A CA 1
ATOM 739 C C . VAL A 1 97 ? 15.412 0.224 -13.829 1.00 86.62 97 VAL A C 1
ATOM 741 O O . VAL A 1 97 ? 16.535 0.702 -13.974 1.00 86.62 97 VAL A O 1
ATOM 744 N N . LEU A 1 98 ? 14.470 0.339 -14.768 1.00 88.38 98 LEU A N 1
ATOM 745 C CA . LEU A 1 98 ? 14.682 1.047 -16.033 1.00 88.38 98 LEU A CA 1
ATOM 746 C C . LEU A 1 98 ? 14.927 2.546 -15.818 1.00 88.38 98 LEU A C 1
ATOM 748 O O . LEU A 1 98 ? 15.834 3.115 -16.423 1.00 88.38 98 LEU A O 1
ATOM 752 N N . ALA A 1 99 ? 14.143 3.199 -14.957 1.00 84.00 99 ALA A N 1
ATOM 753 C CA . ALA A 1 99 ? 14.312 4.617 -14.650 1.00 84.00 99 ALA A CA 1
ATOM 754 C C . ALA A 1 99 ? 15.674 4.889 -13.995 1.00 84.00 99 ALA A C 1
ATOM 756 O O . ALA A 1 99 ? 16.378 5.818 -14.394 1.00 84.00 99 ALA A O 1
ATOM 757 N N . ARG A 1 100 ? 16.072 4.044 -13.035 1.00 86.31 100 ARG A N 1
ATOM 758 C CA . ARG A 1 100 ? 17.373 4.131 -12.364 1.00 86.31 100 ARG A CA 1
ATOM 759 C C . ARG A 1 100 ? 18.526 3.851 -13.326 1.00 86.31 100 ARG A C 1
ATOM 761 O O . ARG A 1 100 ? 19.460 4.641 -13.393 1.00 86.31 100 ARG A O 1
ATOM 768 N N . GLY A 1 101 ? 18.426 2.783 -14.116 1.00 91.19 101 GLY A N 1
ATOM 769 C CA . GLY A 1 101 ? 19.450 2.401 -15.085 1.00 91.19 101 GLY A CA 1
ATOM 770 C C . GLY A 1 101 ? 19.712 3.484 -16.127 1.00 91.19 101 GLY A C 1
ATOM 771 O O . GLY A 1 101 ? 20.866 3.768 -16.429 1.00 91.19 101 GLY A O 1
ATOM 772 N N . ARG A 1 102 ? 18.665 4.173 -16.600 1.00 92.25 102 ARG A N 1
ATOM 773 C CA . ARG A 1 102 ? 18.815 5.337 -17.489 1.00 92.25 102 ARG A CA 1
ATOM 774 C C . ARG A 1 102 ? 19.532 6.504 -16.817 1.00 92.25 102 ARG A C 1
ATOM 776 O O . ARG A 1 102 ? 20.394 7.111 -17.442 1.00 92.25 102 ARG A O 1
ATOM 783 N N . ALA A 1 103 ? 19.189 6.820 -15.566 1.00 92.50 103 ALA A N 1
ATOM 784 C CA . ALA A 1 103 ? 19.854 7.888 -14.817 1.00 92.50 103 ALA A CA 1
ATOM 785 C C . ALA A 1 103 ? 21.353 7.603 -14.611 1.00 92.50 103 ALA A C 1
ATOM 787 O O . ALA A 1 103 ? 22.166 8.526 -14.639 1.00 92.50 103 ALA A O 1
ATOM 788 N N . ASP A 1 104 ? 21.708 6.324 -14.480 1.00 94.06 104 ASP A N 1
ATOM 789 C CA . ASP A 1 104 ? 23.076 5.857 -14.257 1.00 94.06 104 ASP A CA 1
ATOM 790 C C . ASP A 1 104 ? 23.823 5.496 -15.569 1.00 94.06 104 ASP A C 1
ATOM 792 O O . ASP A 1 104 ? 24.964 5.042 -15.517 1.00 94.06 104 ASP A O 1
ATOM 796 N N . ASN A 1 105 ? 23.223 5.732 -16.749 1.00 94.38 105 ASN A N 1
ATOM 797 C CA . ASN A 1 105 ? 23.749 5.370 -18.082 1.00 94.38 105 ASN A CA 1
ATOM 798 C C . ASN A 1 105 ? 24.137 3.884 -18.235 1.00 94.38 105 ASN A C 1
ATOM 800 O O . ASN A 1 105 ? 25.133 3.557 -18.882 1.00 94.38 105 ASN A O 1
ATOM 804 N N . LEU A 1 106 ? 23.353 2.984 -17.640 1.00 94.94 106 LEU A N 1
ATOM 805 C CA . LEU A 1 106 ? 23.533 1.543 -17.797 1.00 94.94 106 LEU A CA 1
ATOM 806 C C . LEU A 1 106 ? 23.131 1.083 -19.201 1.00 94.94 106 LEU A C 1
ATOM 808 O O . LEU A 1 106 ? 22.185 1.608 -19.791 1.00 94.94 106 LEU A O 1
ATOM 812 N N . ASP A 1 107 ? 23.821 0.065 -19.712 1.00 94.81 107 ASP A N 1
ATOM 813 C CA . ASP A 1 107 ? 23.447 -0.590 -20.965 1.00 94.81 107 ASP A CA 1
ATOM 814 C C . ASP A 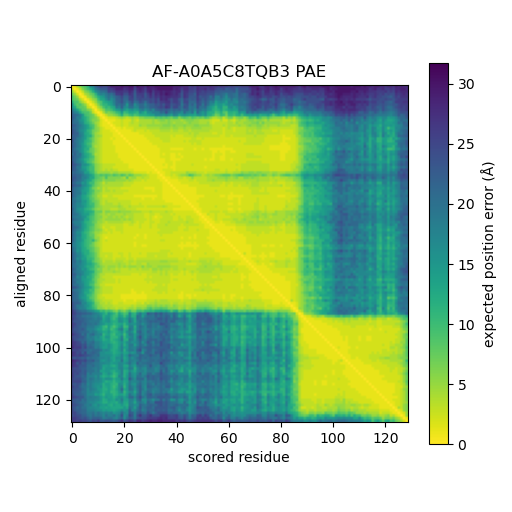1 107 ? 22.278 -1.583 -20.784 1.00 94.81 107 ASP A C 1
ATOM 816 O O . ASP A 1 107 ? 21.889 -1.950 -19.669 1.00 94.81 107 ASP A O 1
ATOM 820 N N . ASP A 1 108 ? 21.707 -2.043 -21.901 1.00 93.31 108 ASP A N 1
ATOM 821 C CA . ASP A 1 108 ? 20.557 -2.960 -21.911 1.00 93.31 108 ASP A CA 1
ATOM 822 C C . ASP A 1 108 ? 20.835 -4.279 -21.180 1.00 93.31 108 ASP A C 1
ATOM 824 O O . ASP A 1 108 ? 19.936 -4.859 -20.565 1.00 93.31 108 ASP A O 1
ATOM 828 N N . ARG A 1 109 ? 22.086 -4.752 -21.195 1.00 93.56 109 ARG A N 1
ATOM 829 C CA . ARG A 1 109 ? 22.475 -5.999 -20.531 1.00 93.56 109 ARG A CA 1
ATOM 830 C C . ARG A 1 109 ? 22.528 -5.816 -19.017 1.00 93.56 109 ARG A C 1
ATOM 832 O O . ARG A 1 109 ? 22.076 -6.693 -18.280 1.00 93.56 109 ARG A O 1
ATOM 839 N N . GLN A 1 110 ? 23.047 -4.686 -18.554 1.00 92.62 110 GLN A N 1
ATOM 840 C CA . GLN A 1 110 ? 23.074 -4.310 -17.144 1.00 92.62 110 GLN A CA 1
ATOM 841 C C . GLN A 1 110 ? 21.658 -4.073 -16.605 1.00 92.62 110 GLN A C 1
ATOM 843 O O . GLN A 1 110 ? 21.327 -4.567 -15.525 1.00 92.62 110 GLN A O 1
ATOM 848 N N . MET A 1 111 ? 20.798 -3.397 -17.373 1.00 93.38 111 MET A N 1
ATOM 849 C CA . MET A 1 111 ? 19.390 -3.207 -17.013 1.00 93.38 111 MET A CA 1
ATOM 850 C C . MET A 1 111 ? 18.633 -4.540 -16.932 1.00 93.38 111 MET A C 1
ATOM 852 O O . MET A 1 111 ? 17.930 -4.778 -15.950 1.00 93.38 111 MET A O 1
ATOM 856 N N . ALA A 1 112 ? 18.817 -5.441 -17.903 1.00 90.88 112 ALA A N 1
ATOM 857 C CA . ALA A 1 112 ? 18.199 -6.769 -17.885 1.00 90.88 112 ALA A CA 1
ATOM 858 C C . ALA A 1 112 ? 18.637 -7.603 -16.667 1.00 90.88 112 ALA A C 1
ATOM 860 O O . ALA A 1 112 ? 17.798 -8.222 -16.011 1.00 90.88 112 ALA A O 1
ATOM 861 N N . GLY A 1 113 ? 19.928 -7.567 -16.316 1.00 91.69 113 GLY A N 1
ATOM 862 C CA . GLY A 1 113 ? 20.440 -8.219 -15.108 1.00 91.69 113 GLY A CA 1
ATOM 863 C C . GLY A 1 113 ? 19.851 -7.631 -13.821 1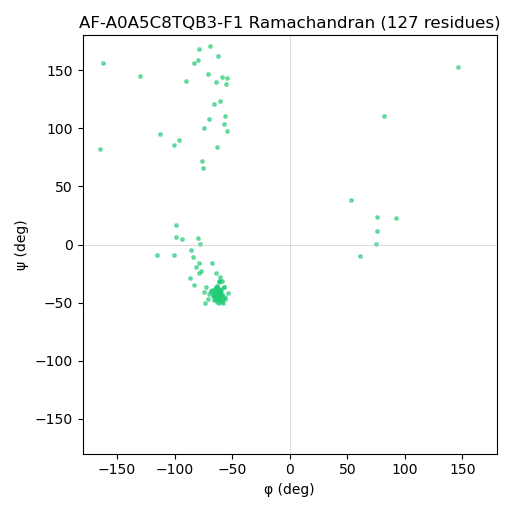.00 91.69 113 GLY A C 1
ATOM 864 O O . GLY A 1 113 ? 19.453 -8.377 -12.928 1.00 91.69 113 GLY A O 1
ATOM 865 N N . GLY A 1 114 ? 19.726 -6.302 -13.739 1.00 88.81 114 GLY A N 1
ATOM 866 C CA . GLY A 1 114 ? 19.081 -5.625 -12.611 1.00 88.81 114 GLY A CA 1
ATOM 867 C C . GLY A 1 114 ? 17.612 -6.023 -12.449 1.00 88.81 114 GLY A C 1
ATOM 868 O O . GLY A 1 114 ? 17.181 -6.340 -11.342 1.00 88.81 114 GLY A O 1
ATOM 869 N N . ILE A 1 115 ? 16.864 -6.079 -13.556 1.00 87.88 115 ILE A N 1
ATOM 870 C CA . ILE A 1 115 ? 15.467 -6.532 -13.568 1.00 87.88 115 ILE A CA 1
ATOM 871 C C . ILE A 1 115 ? 15.382 -7.970 -13.063 1.00 87.88 115 ILE A C 1
ATOM 873 O O . ILE A 1 115 ? 14.579 -8.252 -12.177 1.00 87.88 115 ILE A O 1
ATOM 877 N N . GLN A 1 116 ? 16.226 -8.869 -13.575 1.00 89.00 116 GLN A N 1
ATOM 878 C CA . GLN A 1 116 ? 16.228 -10.268 -13.156 1.00 89.00 116 GLN A CA 1
ATOM 879 C C . GLN A 1 116 ? 16.462 -10.403 -11.643 1.00 89.00 116 GLN A C 1
ATOM 881 O O . GLN A 1 116 ? 15.660 -11.034 -10.961 1.00 89.00 116 GLN A O 1
ATOM 886 N N . VAL A 1 117 ? 17.497 -9.756 -11.097 1.00 85.75 117 VAL A N 1
ATOM 887 C CA . VAL A 1 117 ? 17.817 -9.804 -9.656 1.00 85.75 117 VAL A CA 1
ATOM 888 C C . VAL A 1 117 ? 16.675 -9.249 -8.801 1.00 85.75 117 VAL A C 1
ATOM 890 O O . VAL A 1 117 ? 16.334 -9.810 -7.754 1.00 85.75 117 VAL A O 1
ATOM 893 N N . VAL A 1 118 ? 16.060 -8.145 -9.230 1.00 81.06 118 VAL A N 1
ATOM 894 C CA . VAL A 1 118 ? 14.928 -7.549 -8.513 1.00 81.06 118 VAL A CA 1
ATOM 895 C C . VAL A 1 118 ? 13.715 -8.479 -8.547 1.00 81.06 118 VAL A C 1
ATOM 897 O O . VAL A 1 118 ? 13.108 -8.712 -7.505 1.00 81.06 118 VAL A O 1
ATOM 900 N N . LEU A 1 119 ? 13.394 -9.084 -9.688 1.00 78.00 119 LEU A N 1
ATOM 901 C CA . LEU A 1 119 ? 12.267 -10.011 -9.789 1.00 78.00 119 LEU A CA 1
ATOM 902 C C . LEU A 1 119 ? 12.502 -11.312 -9.007 1.00 78.00 119 LEU A C 1
ATOM 904 O O . LEU A 1 119 ? 11.581 -11.784 -8.344 1.00 78.00 119 LEU A O 1
ATOM 908 N N . GLU A 1 120 ? 13.720 -11.859 -9.011 1.00 79.44 120 GLU A N 1
ATOM 909 C CA . GLU A 1 120 ? 14.088 -13.027 -8.197 1.00 79.44 120 GLU A CA 1
ATOM 910 C C . GLU A 1 120 ? 13.996 -12.725 -6.693 1.00 79.44 120 GLU A C 1
ATOM 912 O O . GLU A 1 120 ? 13.402 -13.491 -5.936 1.00 79.44 120 GLU A O 1
ATOM 917 N N . SER A 1 121 ? 14.536 -11.586 -6.242 1.00 69.38 121 SER A N 1
ATOM 918 C CA . SER A 1 121 ? 14.492 -11.197 -4.820 1.00 69.38 121 SER A CA 1
ATOM 919 C C . SER A 1 121 ? 13.077 -10.959 -4.288 1.00 69.38 121 SER A C 1
ATOM 921 O O . SER A 1 121 ? 12.844 -11.120 -3.091 1.00 69.38 121 SER A O 1
ATOM 923 N N . HIS A 1 122 ? 12.138 -10.620 -5.172 1.00 65.12 122 HIS A N 1
ATOM 924 C CA . HIS A 1 122 ? 10.729 -10.407 -4.845 1.00 65.12 122 HIS A CA 1
ATOM 925 C C . HIS A 1 122 ? 9.845 -11.627 -5.164 1.00 65.12 122 HIS A C 1
ATOM 927 O O . HIS A 1 122 ? 8.627 -11.541 -5.036 1.00 65.12 122 HIS A O 1
ATOM 933 N N . GLY A 1 123 ? 10.438 -12.763 -5.559 1.00 68.31 123 GLY A N 1
ATOM 934 C CA . GLY A 1 123 ? 9.729 -14.027 -5.786 1.00 68.31 123 GLY A CA 1
ATOM 935 C C . GLY A 1 123 ? 8.917 -14.100 -7.083 1.00 68.31 123 GLY A C 1
ATOM 936 O O . GLY A 1 123 ? 8.145 -15.037 -7.263 1.00 68.31 123 GLY A O 1
ATOM 937 N N . TYR A 1 124 ? 9.092 -13.142 -7.998 1.00 70.62 124 TYR A N 1
ATOM 938 C CA . TYR A 1 124 ? 8.432 -13.135 -9.310 1.00 70.62 124 TYR A CA 1
ATOM 939 C C . TYR A 1 124 ? 9.141 -14.017 -10.342 1.00 70.62 124 TYR A C 1
ATOM 9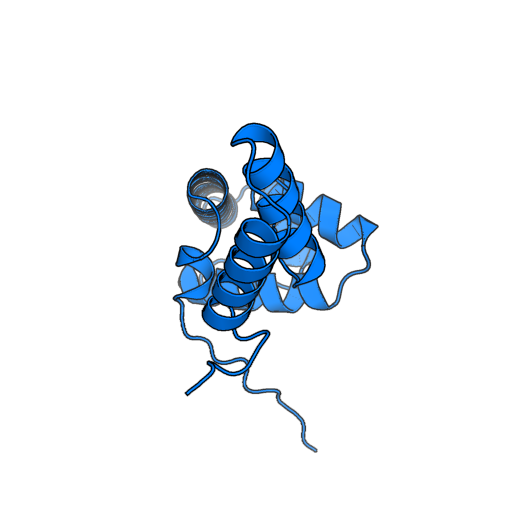41 O O . TYR A 1 124 ? 8.535 -14.390 -11.345 1.00 70.62 124 TYR A O 1
ATOM 949 N N . LEU A 1 125 ? 10.412 -14.350 -10.107 1.00 73.81 125 LEU A N 1
ATOM 950 C CA . LEU A 1 125 ? 11.174 -15.307 -10.903 1.00 73.81 125 LEU A CA 1
ATOM 951 C C . LEU A 1 125 ? 11.851 -16.340 -9.992 1.00 73.81 125 LEU A C 1
ATOM 953 O O . LEU A 1 125 ? 12.287 -15.992 -8.890 1.00 73.81 125 LEU A O 1
ATOM 957 N N . PRO A 1 126 ? 11.966 -17.605 -10.433 1.00 70.38 126 PRO A N 1
ATOM 958 C CA . PRO A 1 126 ? 12.793 -18.581 -9.743 1.00 70.38 126 PRO A CA 1
ATOM 959 C C . PRO A 1 126 ? 14.257 -18.140 -9.806 1.00 70.38 126 PRO A C 1
ATOM 961 O O . PRO A 1 126 ? 14.727 -17.670 -10.840 1.00 70.38 126 PRO A O 1
ATOM 964 N N . ARG A 1 127 ? 14.982 -18.319 -8.700 1.00 68.81 127 ARG A N 1
ATOM 965 C CA . ARG A 1 127 ? 16.405 -17.987 -8.633 1.00 68.81 127 ARG A CA 1
ATOM 966 C C . ARG A 1 127 ? 17.178 -18.908 -9.574 1.00 68.81 127 ARG A C 1
ATOM 968 O O . ARG A 1 127 ? 17.101 -20.128 -9.412 1.00 68.81 127 ARG A O 1
ATOM 975 N N . ALA A 1 128 ? 17.885 -18.341 -10.550 1.00 64.06 128 ALA A N 1
ATOM 976 C CA . ALA A 1 128 ? 18.746 -19.131 -11.423 1.00 64.06 128 ALA A CA 1
ATOM 977 C C . ALA A 1 128 ? 19.830 -19.825 -10.574 1.00 64.06 128 ALA A C 1
ATOM 979 O O . ALA A 1 128 ? 20.522 -19.166 -9.793 1.00 64.06 128 ALA A O 1
ATOM 980 N N . ALA A 1 129 ? 19.896 -21.156 -10.675 1.00 52.97 129 ALA A N 1
ATOM 981 C CA . ALA A 1 129 ? 20.872 -22.005 -9.991 1.00 52.97 129 ALA A CA 1
ATOM 982 C C . ALA A 1 129 ? 22.246 -21.951 -10.670 1.00 52.97 129 ALA A C 1
ATOM 984 O O . ALA A 1 129 ? 22.277 -21.860 -11.920 1.00 52.97 129 ALA A O 1
#